Protein AF-A0A948SSG7-F1 (afdb_monomer)

Sequence (176 aa):
MTPVEVDKTVLVSGTGSVCLPAGPFLVFIRPGTCKAYVVSRQTKGNLRALTTRVLKSTANRGETGLPIEILDPLYFEGGTAKLKTASEKLLAEHAKAAKTARAVVIVGYTGNLTFNKEAQTELARRRAAVTMVELQAAGVKGPFSLHMGGADNAVSDGTSVAEQDKNRRTIIILVP

Mean predicted aligned error: 6.83 Å

Radius of gyration: 17.11 Å; Cα contacts (8 Å, |Δi|>4): 356; chains: 1; bounding box: 54×40×42 Å

pLDDT: mean 86.43, std 13.04, range [31.78, 97.19]

Nearest PDB structures (foldseek):
  6jfw-assembly2_B  TM=8.168E-01  e=1.850E-08  Pseudomonas aeruginosa PAO1
  2w8b-assembly4_C  TM=8.791E-01  e=2.202E-06  Escherichia coli
  5n2c-assembly1_C  TM=8.383E-01  e=1.102E-06  Burkholderia cenocepacia J2315
  5jir-assembly3_B  TM=7.103E-01  e=7.745E-06  Treponema pallidum subsp. pallidum str. Nichols
  5jir-assembly3_A  TM=7.111E-01  e=1.453E-05  Treponema pallidum subsp. pallidum str. Nichols

Structure (mmCIF, N/CA/C/O backbone):
data_AF-A0A948SSG7-F1
#
_entry.id   AF-A0A948SSG7-F1
#
loop_
_atom_site.group_PDB
_atom_site.id
_atom_site.type_symbol
_atom_site.label_atom_id
_atom_site.label_alt_id
_atom_site.label_comp_id
_atom_site.label_asym_id
_atom_site.label_entity_id
_atom_site.label_seq_id
_atom_site.pdbx_PDB_ins_code
_atom_site.Cartn_x
_atom_site.Cartn_y
_atom_site.Cartn_z
_atom_site.occupancy
_atom_site.B_iso_or_equiv
_atom_site.auth_seq_id
_atom_site.auth_comp_id
_atom_site.auth_asym_id
_atom_site.auth_atom_id
_atom_site.pdbx_PDB_model_num
ATOM 1 N N . MET A 1 1 ? -33.734 4.791 21.616 1.00 38.78 1 MET A N 1
ATOM 2 C CA . MET A 1 1 ? -32.485 4.486 20.887 1.00 38.78 1 MET A CA 1
ATOM 3 C C . MET A 1 1 ? -32.312 5.544 19.814 1.00 38.78 1 MET A C 1
ATOM 5 O O . MET A 1 1 ? -33.066 5.542 18.852 1.00 38.78 1 MET A O 1
ATOM 9 N N . THR A 1 2 ? -31.429 6.514 20.037 1.00 31.78 2 THR A N 1
ATOM 10 C CA . THR A 1 2 ? -31.121 7.563 19.057 1.00 31.78 2 THR A CA 1
ATOM 11 C C . THR A 1 2 ? -30.122 7.042 18.021 1.00 31.78 2 THR A C 1
ATOM 13 O O . THR A 1 2 ? -29.235 6.263 18.373 1.00 31.78 2 THR A O 1
ATOM 16 N N . PRO A 1 3 ? -30.268 7.426 16.746 1.00 42.97 3 PRO A N 1
ATOM 17 C CA . PRO A 1 3 ? -29.451 6.906 15.665 1.00 42.97 3 PRO A CA 1
ATOM 18 C C . PRO A 1 3 ? -28.150 7.717 15.516 1.00 42.97 3 PRO A C 1
ATOM 20 O O . PRO A 1 3 ? -28.120 8.913 15.796 1.00 42.97 3 PRO A O 1
ATOM 23 N N . VAL A 1 4 ? -27.109 7.062 14.985 1.00 40.62 4 VAL A N 1
ATOM 24 C CA . VAL A 1 4 ? -25.873 7.660 14.431 1.00 40.62 4 VAL A CA 1
ATOM 25 C C . VAL A 1 4 ? -24.800 8.082 15.454 1.00 40.62 4 VAL A C 1
ATOM 27 O O . VAL A 1 4 ? -24.441 9.250 15.573 1.00 40.62 4 VAL A O 1
ATOM 30 N N . GLU A 1 5 ? -24.163 7.113 16.116 1.00 41.38 5 GLU A N 1
ATOM 31 C CA . GLU A 1 5 ? -22.806 7.310 16.649 1.00 41.38 5 GLU A CA 1
ATOM 32 C C . GLU A 1 5 ? -21.783 6.991 15.544 1.00 41.38 5 GLU A C 1
ATOM 34 O O . GLU A 1 5 ? -21.139 5.947 15.520 1.00 41.38 5 GLU A O 1
ATOM 39 N N . VAL A 1 6 ? -21.695 7.871 14.542 1.00 47.12 6 VAL A N 1
ATOM 40 C CA . VAL A 1 6 ? -20.697 7.749 13.469 1.00 47.12 6 VAL A CA 1
ATOM 41 C C . VAL A 1 6 ? -19.322 8.125 14.021 1.00 47.12 6 VAL A C 1
ATOM 43 O O . VAL A 1 6 ? -19.026 9.291 14.271 1.00 47.12 6 VAL A O 1
ATOM 46 N N . ASP A 1 7 ? -18.521 7.087 14.256 1.00 62.78 7 ASP A N 1
ATOM 47 C CA . ASP A 1 7 ? -17.054 7.004 14.230 1.00 62.78 7 ASP A CA 1
ATOM 48 C C . ASP A 1 7 ? -16.279 8.317 14.497 1.00 62.78 7 ASP A C 1
ATOM 50 O O . ASP A 1 7 ? -15.618 8.889 13.626 1.00 62.78 7 ASP A O 1
ATOM 54 N N . LYS A 1 8 ? -16.339 8.816 15.740 1.00 76.50 8 LYS A N 1
ATOM 55 C CA . LYS A 1 8 ? -15.654 10.053 16.181 1.00 76.50 8 LYS A CA 1
ATOM 56 C C . LYS A 1 8 ? -14.135 9.903 16.317 1.00 76.50 8 LYS A C 1
ATOM 58 O O . LYS A 1 8 ? -13.448 10.879 16.633 1.00 76.50 8 LYS A O 1
ATOM 63 N N . THR A 1 9 ? -13.598 8.708 16.091 1.00 82.94 9 THR A N 1
ATOM 64 C CA . THR A 1 9 ? -12.188 8.379 16.319 1.00 82.94 9 THR A CA 1
ATOM 65 C C . THR A 1 9 ? -11.512 7.812 15.076 1.00 82.94 9 THR A C 1
ATOM 67 O O . THR A 1 9 ? -12.163 7.400 14.122 1.00 82.94 9 THR A O 1
ATOM 70 N N . VAL A 1 10 ? -10.182 7.844 15.053 1.00 88.88 10 VAL A N 1
ATOM 71 C CA . VAL A 1 10 ? -9.362 7.234 14.002 1.00 88.88 10 VAL A CA 1
ATOM 72 C C . VAL A 1 10 ? -8.100 6.639 14.614 1.00 88.88 10 VAL A C 1
ATOM 74 O O . VAL A 1 10 ? -7.558 7.183 15.578 1.00 88.88 10 VAL A O 1
ATOM 77 N N . LEU A 1 11 ? -7.633 5.525 14.054 1.00 90.25 11 LEU A N 1
ATOM 78 C CA . LEU A 1 11 ? -6.329 4.967 14.384 1.00 90.25 11 LEU A CA 1
ATOM 79 C C . LEU A 1 11 ? -5.238 5.645 13.558 1.00 90.25 11 LEU A C 1
ATOM 81 O O . LEU A 1 11 ? -5.323 5.725 12.334 1.00 90.25 11 LEU A O 1
ATOM 85 N N . VAL A 1 12 ? -4.184 6.087 14.233 1.00 90.56 12 VAL A N 1
ATOM 86 C CA . VAL A 1 12 ? -2.970 6.623 13.610 1.00 90.56 12 VAL A CA 1
ATOM 87 C C . VAL A 1 12 ? -1.788 5.782 14.068 1.00 90.56 12 VAL A C 1
ATOM 89 O O . VAL A 1 12 ? -1.616 5.565 15.264 1.00 90.56 12 VAL A O 1
ATOM 92 N N . SER A 1 13 ? -0.962 5.299 13.140 1.00 91.06 13 SER A N 1
ATOM 93 C CA . SER A 1 13 ? 0.270 4.594 13.511 1.00 91.06 13 SER A CA 1
ATOM 94 C C . SER A 1 13 ? 1.367 5.589 13.879 1.00 91.06 13 SER A C 1
ATOM 96 O O . SER A 1 13 ? 1.642 6.524 13.132 1.00 91.06 13 SER A O 1
ATOM 98 N N . GLY A 1 14 ? 2.018 5.359 15.017 1.00 90.19 14 GLY A N 1
ATOM 99 C CA . GLY A 1 14 ? 3.284 5.992 15.388 1.00 90.19 14 GLY A CA 1
ATOM 100 C C . GLY A 1 14 ? 4.509 5.236 14.866 1.00 90.19 14 GLY A C 1
ATOM 101 O O . GLY A 1 14 ? 5.628 5.725 14.983 1.00 90.19 14 GLY A O 1
ATOM 102 N N . THR A 1 15 ? 4.319 4.041 14.303 1.00 89.31 15 THR A N 1
ATOM 103 C CA . THR A 1 15 ? 5.382 3.166 13.787 1.00 89.31 15 THR A CA 1
ATOM 104 C C . THR A 1 15 ? 4.937 2.529 12.471 1.00 89.31 15 THR A C 1
ATOM 106 O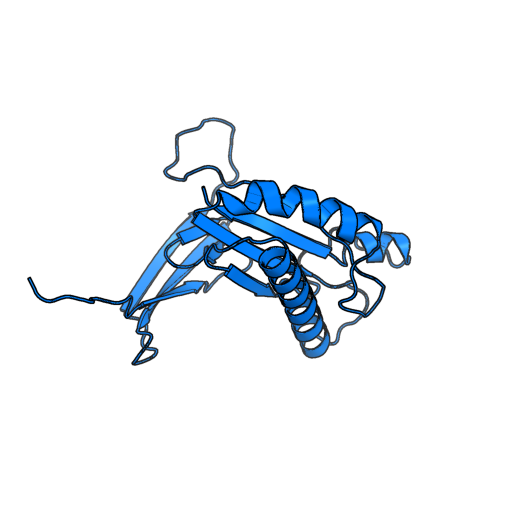 O . THR A 1 15 ? 4.696 1.322 12.401 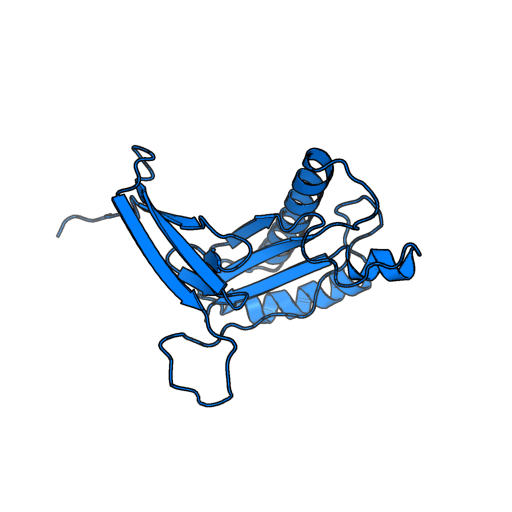1.00 89.31 15 THR A O 1
ATOM 109 N N . GLY A 1 16 ? 4.810 3.345 11.418 1.00 85.25 16 GLY A N 1
ATOM 110 C CA . GLY A 1 16 ? 4.313 2.921 10.098 1.00 85.25 16 GLY A CA 1
ATOM 111 C C . GLY A 1 16 ? 5.153 1.836 9.412 1.00 85.25 16 GLY A C 1
ATOM 112 O O . GLY A 1 16 ? 4.670 1.133 8.535 1.00 85.25 16 GLY A O 1
ATOM 113 N N . SER A 1 17 ? 6.399 1.638 9.844 1.00 84.06 17 SER A N 1
ATOM 114 C CA . SER A 1 17 ? 7.235 0.522 9.394 1.00 84.06 17 SER A CA 1
ATOM 115 C C . SER A 1 17 ? 6.835 -0.827 10.007 1.00 84.06 17 SER A C 1
ATOM 117 O O . SER A 1 17 ? 7.149 -1.862 9.431 1.00 84.06 17 SER A O 1
ATOM 119 N N . VAL A 1 18 ? 6.142 -0.843 11.149 1.00 87.81 18 VAL A N 1
ATOM 120 C CA . VAL A 1 18 ? 5.758 -2.064 11.883 1.00 87.81 18 VAL A CA 1
ATOM 121 C C . VAL A 1 18 ? 4.270 -2.357 11.718 1.00 87.81 18 VAL A C 1
ATOM 123 O O . VAL A 1 18 ? 3.881 -3.511 11.532 1.00 87.81 18 VAL A O 1
ATOM 126 N N . CYS A 1 19 ? 3.430 -1.322 11.779 1.00 91.06 19 CYS A N 1
ATOM 127 C CA . CYS A 1 19 ? 1.985 -1.476 11.731 1.00 91.06 19 CYS A CA 1
ATOM 128 C C . CYS A 1 19 ? 1.274 -0.297 11.071 1.00 91.06 19 CYS A C 1
ATOM 130 O O . CYS A 1 19 ? 1.703 0.851 11.198 1.00 91.06 19 CYS A O 1
ATOM 132 N N . LEU A 1 20 ? 0.168 -0.587 10.389 1.00 91.69 20 LEU A N 1
ATOM 133 C CA . LEU A 1 20 ? -0.594 0.359 9.580 1.00 91.69 20 LEU A CA 1
ATOM 134 C C . LEU A 1 20 ? -2.073 0.353 9.995 1.00 91.69 20 LEU A C 1
ATOM 136 O O . LEU A 1 20 ? -2.645 -0.727 10.141 1.00 91.69 20 LEU A O 1
ATOM 140 N N . PRO A 1 21 ? -2.725 1.513 10.183 1.00 91.75 21 PRO A N 1
ATOM 141 C CA . PRO A 1 21 ? -4.166 1.559 10.386 1.00 91.75 21 PRO A CA 1
ATOM 142 C C . PRO A 1 21 ? -4.919 1.236 9.088 1.00 91.75 21 PRO A C 1
ATOM 144 O O . PRO A 1 21 ? -4.498 1.622 7.992 1.00 91.75 21 PRO A O 1
ATOM 147 N N . ALA A 1 22 ? -6.055 0.562 9.244 1.00 89.94 22 ALA A N 1
ATOM 148 C CA . ALA A 1 22 ? -7.002 0.225 8.191 1.00 89.94 22 ALA A CA 1
ATOM 149 C C . ALA A 1 22 ? -8.429 0.430 8.718 1.00 89.94 22 ALA A C 1
ATOM 151 O O . ALA A 1 22 ? -9.058 -0.497 9.221 1.00 89.94 22 ALA A O 1
ATOM 152 N N . GLY A 1 23 ? -8.922 1.671 8.702 1.00 85.50 23 GLY A N 1
ATOM 153 C CA . GLY A 1 23 ? -10.166 2.018 9.401 1.00 85.50 23 GLY A CA 1
ATOM 154 C C . GLY A 1 23 ? -10.079 1.685 10.905 1.00 85.50 23 GLY A C 1
ATOM 155 O O . GLY A 1 23 ? -9.209 2.242 11.578 1.00 85.50 23 GLY A O 1
ATOM 156 N N . PRO A 1 24 ? -10.934 0.789 11.443 1.00 85.25 24 PRO A N 1
ATOM 157 C CA . PRO A 1 24 ? -10.870 0.361 12.843 1.00 85.25 24 PRO A CA 1
ATOM 158 C C . PRO A 1 24 ? -9.808 -0.722 13.114 1.00 85.25 24 PRO A C 1
ATOM 160 O O . PRO A 1 24 ? -9.607 -1.096 14.268 1.00 85.25 24 PRO A O 1
ATOM 163 N N . PHE A 1 25 ? -9.141 -1.251 12.082 1.00 88.69 25 PHE A N 1
ATOM 164 C CA . PHE A 1 25 ? -8.151 -2.320 12.222 1.00 88.69 25 PHE A CA 1
ATOM 165 C C . PHE A 1 25 ? -6.726 -1.773 12.306 1.00 88.69 25 PHE A C 1
ATOM 167 O O . PHE A 1 25 ? -6.401 -0.724 11.746 1.00 88.69 25 PHE A O 1
ATOM 174 N N . LEU A 1 26 ? -5.853 -2.533 12.966 1.00 90.06 26 LEU A N 1
ATOM 175 C CA . LEU A 1 26 ? -4.414 -2.306 12.980 1.00 90.06 26 LEU A CA 1
ATOM 176 C C . LEU A 1 26 ? -3.730 -3.513 12.340 1.00 90.06 26 LEU A C 1
ATOM 178 O O . LEU A 1 26 ? -3.828 -4.629 12.840 1.00 90.06 26 LEU A O 1
ATOM 182 N N . VAL A 1 27 ? -3.067 -3.281 11.214 1.00 90.56 27 VAL A N 1
ATOM 183 C CA . VAL A 1 27 ? -2.422 -4.310 10.400 1.00 90.56 27 VAL A CA 1
ATOM 184 C C . VAL A 1 27 ? -0.951 -4.384 10.774 1.00 90.56 27 VAL A C 1
ATOM 186 O O . VAL A 1 27 ? -0.228 -3.398 10.639 1.00 90.56 27 VAL A O 1
ATOM 189 N N . PHE A 1 28 ? -0.494 -5.544 11.239 1.00 89.81 28 PHE A N 1
ATOM 190 C CA . PHE A 1 28 ? 0.909 -5.780 11.577 1.00 89.81 28 PHE A CA 1
ATOM 191 C C . PHE A 1 28 ? 1.658 -6.295 10.349 1.00 89.81 28 PHE A C 1
ATOM 193 O O . PHE A 1 28 ? 1.373 -7.382 9.857 1.00 89.81 28 PHE A O 1
ATOM 200 N N . ILE A 1 29 ? 2.608 -5.506 9.846 1.00 85.44 29 ILE A N 1
ATOM 201 C CA . ILE A 1 29 ? 3.305 -5.798 8.585 1.00 85.44 29 ILE A CA 1
ATOM 202 C C . ILE A 1 29 ? 4.734 -6.297 8.790 1.00 85.44 29 ILE A C 1
ATOM 204 O O . ILE A 1 29 ? 5.292 -6.921 7.892 1.00 85.44 29 ILE A O 1
ATOM 208 N N . ARG A 1 30 ? 5.341 -6.028 9.953 1.00 84.50 30 ARG A N 1
ATOM 209 C CA . ARG A 1 30 ? 6.711 -6.441 10.283 1.00 84.50 30 ARG A CA 1
ATOM 210 C C . ARG A 1 30 ? 6.892 -6.683 11.782 1.00 84.50 30 ARG A C 1
ATOM 212 O O . ARG A 1 30 ? 6.207 -6.040 12.575 1.00 84.50 30 ARG A O 1
ATOM 219 N N . PRO A 1 31 ? 7.847 -7.541 12.186 1.00 88.25 31 PRO A N 1
ATOM 220 C CA . PRO A 1 31 ? 8.252 -7.656 13.581 1.00 88.25 31 PRO A CA 1
ATOM 221 C C . PRO A 1 31 ? 8.812 -6.335 14.116 1.00 88.25 31 PRO A C 1
ATOM 223 O O . PRO A 1 31 ? 9.481 -5.593 13.396 1.00 88.25 31 PRO A O 1
ATOM 226 N N . GLY A 1 32 ? 8.575 -6.050 15.392 1.00 90.81 32 GLY A N 1
ATOM 227 C CA . GLY A 1 32 ? 9.005 -4.811 16.031 1.00 90.81 32 GLY A CA 1
ATOM 228 C C . GLY A 1 32 ? 8.033 -4.350 17.105 1.00 90.81 32 GLY A C 1
ATOM 229 O O . GLY A 1 32 ? 7.162 -5.092 17.545 1.00 90.81 32 GLY A O 1
ATOM 230 N N . THR A 1 33 ? 8.182 -3.111 17.557 1.00 94.00 33 THR A N 1
ATOM 231 C CA . THR A 1 33 ? 7.215 -2.503 18.477 1.00 94.00 33 THR A CA 1
ATOM 232 C C . THR A 1 33 ? 6.227 -1.687 17.664 1.00 94.00 33 THR A C 1
ATOM 234 O O . THR A 1 33 ? 6.617 -0.707 17.035 1.00 94.00 33 THR A O 1
ATOM 237 N N . CYS A 1 34 ? 4.961 -2.093 17.676 1.00 93.00 34 CYS A N 1
ATOM 238 C CA . CYS A 1 34 ? 3.881 -1.321 17.091 1.00 93.00 34 CYS A CA 1
ATOM 239 C C . CYS A 1 34 ? 3.363 -0.321 18.126 1.00 93.00 34 CYS A C 1
ATOM 241 O O . CYS A 1 34 ? 2.950 -0.716 19.217 1.00 93.00 34 CYS A O 1
ATOM 243 N N . LYS A 1 35 ? 3.368 0.964 17.774 1.00 94.69 35 LYS A N 1
ATOM 244 C CA . LYS A 1 35 ? 2.696 2.033 18.513 1.00 94.69 35 LYS A CA 1
ATOM 245 C C . LYS A 1 35 ? 1.617 2.630 17.624 1.00 94.69 35 LYS A C 1
ATOM 247 O O . LYS A 1 35 ? 1.894 3.007 16.488 1.00 94.69 35 LYS A O 1
ATOM 252 N N . ALA A 1 36 ? 0.406 2.748 18.146 1.00 93.62 36 ALA A N 1
ATOM 253 C CA . ALA A 1 36 ? -0.707 3.406 17.480 1.00 93.62 36 ALA A CA 1
ATOM 254 C C . ALA A 1 36 ? -1.480 4.276 18.472 1.00 93.62 36 ALA A C 1
ATOM 256 O O . ALA A 1 36 ? -1.413 4.074 19.682 1.00 93.62 36 ALA A O 1
ATOM 257 N N . TYR A 1 37 ? -2.220 5.244 17.958 1.00 92.81 37 TYR A N 1
ATOM 258 C CA . TYR A 1 37 ? -2.982 6.196 18.747 1.00 92.81 37 TYR A CA 1
ATOM 259 C C . TYR A 1 37 ? -4.430 6.182 18.285 1.00 92.81 37 TYR A C 1
ATOM 261 O O . TYR A 1 37 ? -4.705 6.264 17.089 1.00 92.81 37 TYR A O 1
ATOM 269 N N . VAL A 1 38 ? -5.349 6.093 19.242 1.00 91.25 38 VAL A N 1
ATOM 270 C CA . VAL A 1 38 ? -6.759 6.410 19.023 1.00 91.25 38 VAL A CA 1
ATOM 271 C C . VAL A 1 38 ? -6.880 7.920 19.155 1.00 91.25 38 VAL A C 1
ATOM 273 O O . VAL A 1 38 ? -6.638 8.475 20.229 1.00 91.25 38 VAL A O 1
ATOM 276 N N . VAL A 1 39 ? -7.219 8.584 18.058 1.00 90.69 39 VAL A N 1
ATOM 277 C CA . VAL A 1 39 ? -7.266 10.044 17.960 1.00 90.69 39 VAL A CA 1
ATOM 278 C C . VAL A 1 39 ? -8.701 10.490 17.730 1.00 90.69 39 VAL A C 1
ATOM 280 O O . VAL A 1 39 ? -9.415 9.898 16.921 1.00 90.69 39 VAL A O 1
ATOM 283 N N . SER A 1 40 ? -9.128 11.554 18.412 1.00 86.12 40 SER A N 1
ATOM 284 C CA . SER A 1 40 ? -10.402 12.211 18.110 1.00 86.12 40 SER A CA 1
ATOM 285 C C . SER A 1 40 ? -10.337 12.871 16.737 1.00 86.12 40 SER A C 1
ATOM 287 O O . SER A 1 40 ? -9.468 13.705 16.473 1.00 86.12 40 SER A O 1
ATOM 289 N N . ARG A 1 41 ? -11.289 12.564 15.853 1.00 82.44 41 ARG A N 1
ATOM 290 C CA . ARG A 1 41 ? -11.372 13.228 14.545 1.00 82.44 41 ARG A CA 1
ATOM 291 C C . ARG A 1 41 ? -11.657 14.724 14.679 1.00 82.44 41 ARG A C 1
ATOM 293 O O . ARG A 1 41 ? -11.177 15.480 13.834 1.00 82.44 41 ARG A O 1
ATOM 300 N N . GLN A 1 42 ? -12.390 15.113 15.727 1.00 83.00 42 GLN A N 1
ATOM 301 C CA . GLN A 1 42 ? -12.834 16.483 15.992 1.00 83.00 42 GLN A CA 1
ATOM 302 C C . GLN A 1 42 ? -11.723 17.339 16.602 1.00 83.00 42 GLN A C 1
ATOM 304 O O . GLN A 1 42 ? -11.396 18.392 16.070 1.00 83.00 42 GLN A O 1
ATOM 309 N N . THR A 1 43 ? -11.121 16.878 17.700 1.00 83.25 43 THR A N 1
ATOM 310 C CA . THR A 1 43 ? -10.153 17.685 18.461 1.00 83.25 43 THR A CA 1
ATOM 311 C C . THR A 1 43 ? -8.708 17.420 18.062 1.00 83.25 43 THR A C 1
ATOM 313 O O . THR A 1 43 ? -7.814 18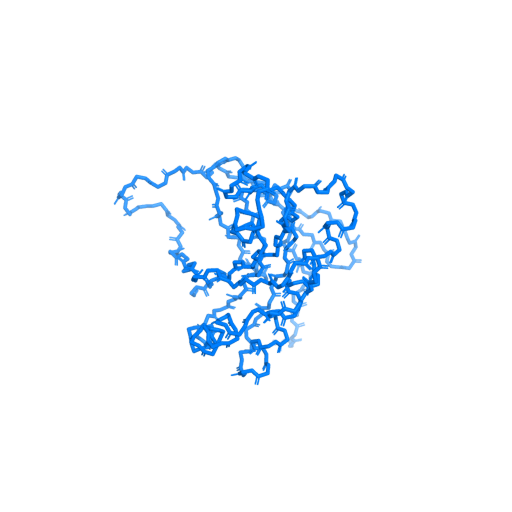.110 18.538 1.00 83.25 43 THR A O 1
ATOM 316 N N . LYS A 1 44 ? -8.455 16.391 17.238 1.00 79.44 44 LYS A N 1
ATOM 317 C CA . LYS A 1 44 ? -7.114 15.868 16.911 1.00 79.44 44 LYS A CA 1
ATOM 318 C C . LYS A 1 44 ? -6.289 15.444 18.132 1.00 79.44 44 LYS A C 1
ATOM 320 O O . LYS A 1 44 ? -5.121 15.099 17.991 1.00 79.44 44 LYS A O 1
ATOM 325 N N . GLY A 1 45 ? -6.898 15.423 19.317 1.00 78.50 45 GLY A N 1
ATOM 326 C CA . GLY A 1 45 ? -6.260 14.987 20.546 1.00 78.50 45 GLY A CA 1
ATOM 327 C C . GLY A 1 45 ? -6.095 13.473 20.574 1.00 78.50 45 GLY A C 1
ATOM 328 O O . GLY A 1 45 ? -7.008 12.727 20.202 1.00 78.50 45 GLY A O 1
ATOM 329 N N . ASN A 1 46 ? -4.935 13.027 21.054 1.00 80.50 46 ASN A N 1
ATOM 330 C CA . ASN A 1 46 ? -4.700 11.627 21.385 1.00 80.50 46 ASN A CA 1
ATOM 331 C C . ASN A 1 46 ? -5.583 11.248 22.577 1.00 80.50 46 ASN A C 1
ATOM 333 O O . ASN A 1 46 ? -5.432 11.802 23.661 1.00 80.50 46 ASN A O 1
ATOM 337 N N . LEU A 1 47 ? -6.489 10.296 22.375 1.00 84.81 47 LEU A N 1
ATOM 338 C CA . LEU A 1 47 ? -7.374 9.791 23.425 1.00 84.81 47 LEU A CA 1
ATOM 339 C C . LEU A 1 47 ? -6.753 8.593 24.141 1.00 84.81 47 LEU A C 1
ATOM 341 O O . LEU A 1 47 ? -6.927 8.418 25.342 1.00 84.81 47 LEU A O 1
ATOM 345 N N . ARG A 1 48 ? -6.030 7.748 23.395 1.00 89.31 48 ARG A N 1
ATOM 346 C CA . ARG A 1 48 ? -5.398 6.539 23.929 1.00 89.31 48 ARG A CA 1
ATOM 347 C C . ARG A 1 48 ? -4.196 6.130 23.090 1.00 89.31 48 ARG A C 1
ATOM 349 O O . ARG A 1 48 ? -4.270 6.139 21.865 1.00 89.31 48 ARG A O 1
ATOM 356 N N . ALA A 1 49 ? -3.123 5.705 23.749 1.00 91.56 49 ALA A N 1
ATOM 357 C CA . ALA A 1 49 ? -2.010 5.021 23.100 1.00 91.56 49 ALA A CA 1
ATOM 358 C C . ALA A 1 49 ? -2.202 3.499 23.181 1.00 91.56 49 ALA A C 1
ATOM 360 O O . ALA A 1 49 ? -2.563 2.955 24.225 1.00 91.56 49 ALA A O 1
ATOM 361 N N . LEU A 1 50 ? -1.947 2.818 22.072 1.00 91.25 50 LEU A N 1
ATOM 362 C CA . LEU A 1 50 ? -1.905 1.369 21.932 1.00 91.25 50 LEU A CA 1
ATOM 363 C C . LEU A 1 50 ? -0.456 0.987 21.641 1.00 91.25 50 LEU A C 1
ATOM 365 O O . LEU A 1 50 ? 0.176 1.563 20.757 1.00 91.25 50 LEU A O 1
ATOM 369 N N . THR A 1 51 ? 0.101 0.047 22.396 1.00 93.12 51 THR A N 1
ATOM 370 C CA . THR A 1 51 ? 1.462 -0.448 22.162 1.00 93.12 51 THR A CA 1
ATOM 371 C C . THR A 1 51 ? 1.469 -1.959 22.261 1.00 93.12 51 THR A C 1
ATOM 373 O O . THR A 1 51 ? 0.931 -2.517 23.212 1.00 93.12 51 THR A O 1
ATOM 376 N N . THR A 1 52 ? 2.073 -2.616 21.277 1.00 91.44 52 THR A N 1
ATOM 377 C CA . THR A 1 52 ? 2.259 -4.067 21.281 1.00 91.44 52 THR A CA 1
ATOM 378 C C . THR A 1 52 ? 3.581 -4.456 20.628 1.00 91.44 52 THR A C 1
ATOM 380 O O . THR A 1 52 ? 4.143 -3.713 19.818 1.00 91.44 52 THR A O 1
ATOM 383 N N . ARG A 1 53 ? 4.094 -5.630 20.991 1.00 90.94 53 ARG A N 1
ATOM 384 C CA . ARG A 1 53 ? 5.272 -6.247 20.384 1.00 90.94 53 ARG A CA 1
ATOM 385 C C . ARG A 1 53 ? 4.793 -7.187 19.279 1.00 90.94 53 ARG A C 1
ATOM 387 O O . ARG A 1 53 ? 4.166 -8.197 19.561 1.00 90.94 53 ARG A O 1
ATOM 394 N N . VAL A 1 54 ? 5.108 -6.863 18.031 1.00 87.19 54 VAL A N 1
ATOM 395 C CA . VAL A 1 54 ? 4.887 -7.752 16.890 1.00 87.19 54 VAL A CA 1
ATOM 396 C C . VAL A 1 54 ? 6.072 -8.701 16.803 1.00 87.19 54 VAL A C 1
ATOM 398 O O . VAL A 1 54 ? 7.217 -8.274 16.623 1.00 87.19 54 VAL A O 1
ATOM 401 N N . LEU A 1 55 ? 5.801 -9.989 16.954 1.00 84.50 55 LEU A N 1
ATOM 402 C CA . LEU A 1 55 ? 6.803 -11.035 16.825 1.00 84.50 55 LEU A CA 1
ATOM 403 C C . LEU A 1 55 ? 6.840 -11.549 15.386 1.00 84.50 55 LEU A C 1
ATOM 405 O O . LEU A 1 55 ? 5.877 -11.430 14.627 1.00 84.50 55 LEU A O 1
ATOM 409 N N . LYS A 1 56 ? 7.983 -12.113 14.988 1.00 79.19 56 LYS A N 1
ATOM 410 C CA . LYS A 1 56 ? 8.045 -12.889 13.750 1.00 79.19 56 LYS A CA 1
ATOM 411 C C . LYS A 1 56 ? 7.216 -14.144 13.981 1.00 79.19 56 LYS A C 1
ATOM 413 O O . LYS A 1 56 ? 7.489 -14.865 14.935 1.00 79.19 56 LYS A O 1
ATOM 418 N N . SER A 1 57 ? 6.229 -14.391 13.124 1.00 69.19 57 SER A N 1
ATOM 419 C CA . SER A 1 57 ? 5.426 -15.607 13.219 1.00 69.19 57 SER A CA 1
ATOM 420 C C . SER A 1 57 ? 6.346 -16.826 13.136 1.00 69.19 57 SER A C 1
ATOM 422 O O . SER A 1 57 ? 7.021 -17.053 12.130 1.00 69.19 57 SER A O 1
ATOM 424 N N . THR A 1 58 ? 6.408 -17.581 14.226 1.00 56.50 58 THR A N 1
ATOM 425 C CA . THR A 1 58 ? 6.770 -18.995 14.208 1.00 56.50 58 THR A CA 1
ATOM 426 C C . THR A 1 58 ? 5.451 -19.743 14.020 1.00 56.50 58 THR A C 1
ATOM 428 O O . THR A 1 58 ? 4.418 -19.291 14.504 1.00 56.50 58 THR A O 1
ATOM 431 N N . ALA A 1 59 ? 5.431 -20.824 13.244 1.00 49.66 59 ALA A N 1
ATOM 432 C CA . ALA A 1 59 ? 4.221 -21.434 12.672 1.00 49.66 59 ALA A CA 1
ATOM 433 C C . ALA A 1 59 ? 3.156 -21.972 13.670 1.00 49.66 59 ALA A C 1
ATOM 435 O O . ALA A 1 59 ? 2.206 -22.635 13.258 1.00 49.66 59 ALA A O 1
ATOM 436 N N . ASN A 1 60 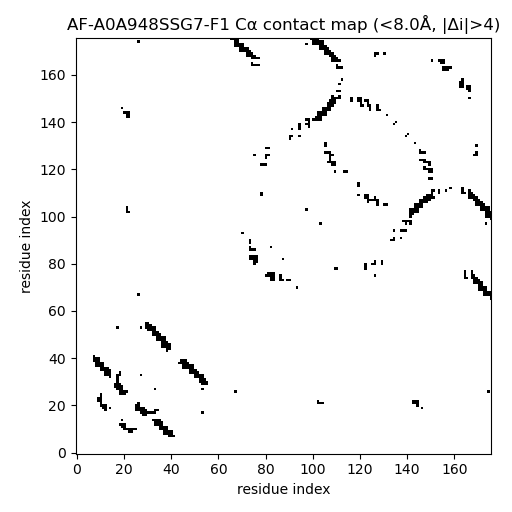? 3.254 -21.659 14.961 1.00 44.38 60 ASN A N 1
ATOM 437 C CA . ASN A 1 60 ? 2.254 -21.980 15.967 1.00 44.38 60 ASN A CA 1
ATOM 438 C C . ASN A 1 60 ? 1.176 -20.888 15.984 1.00 44.38 60 ASN A C 1
ATOM 440 O O . ASN A 1 60 ? 1.276 -19.880 16.682 1.00 44.38 60 ASN A O 1
ATOM 444 N N . ARG A 1 61 ? 0.137 -21.099 15.166 1.00 49.09 61 ARG A N 1
ATOM 445 C CA . ARG A 1 61 ? -1.124 -20.342 15.178 1.00 49.09 61 ARG A CA 1
ATOM 446 C C . ARG A 1 61 ? -1.726 -20.351 16.588 1.00 49.09 61 ARG A C 1
ATOM 448 O O . ARG A 1 61 ? -2.422 -21.289 16.958 1.00 49.09 61 ARG A O 1
ATOM 455 N N . GLY A 1 62 ? -1.460 -19.298 17.353 1.00 48.12 62 GLY A N 1
ATOM 456 C CA . GLY A 1 62 ? -2.051 -19.091 18.677 1.00 48.12 62 GLY A CA 1
ATOM 457 C C . GLY A 1 62 ? -2.127 -17.634 19.137 1.00 48.12 62 GLY A C 1
ATOM 458 O O . GLY A 1 62 ? -2.681 -17.369 20.197 1.00 48.12 62 GLY A O 1
ATOM 459 N N . GLU A 1 63 ? -1.628 -16.664 18.369 1.00 54.12 63 GLU A N 1
ATOM 460 C CA . GLU A 1 63 ? -1.497 -15.282 18.846 1.00 54.12 63 GLU A CA 1
ATOM 461 C C . GLU A 1 63 ? -2.482 -14.338 18.138 1.00 54.12 63 GLU A C 1
ATOM 463 O O . GLU A 1 63 ? -2.183 -13.787 17.086 1.00 54.12 63 GLU A O 1
ATOM 468 N N . THR A 1 64 ? -3.685 -14.233 18.724 1.00 58.12 64 THR A N 1
ATOM 469 C CA . THR A 1 64 ? -4.655 -13.102 18.781 1.00 58.12 64 THR A CA 1
ATOM 470 C C . THR A 1 64 ? -5.015 -12.259 17.539 1.00 58.12 64 THR A C 1
ATOM 472 O O . THR A 1 64 ? -5.882 -11.391 17.650 1.00 58.12 64 THR A O 1
ATOM 475 N N . GLY A 1 65 ? -4.447 -12.500 16.358 1.00 63.53 65 GLY A N 1
ATOM 476 C CA . GLY A 1 65 ? -4.738 -11.776 15.117 1.00 63.53 65 GLY A CA 1
ATOM 477 C C . GLY A 1 65 ? -5.375 -12.654 14.039 1.00 63.53 65 GLY A C 1
ATOM 478 O O . GLY A 1 65 ? -5.074 -13.842 13.929 1.00 63.53 65 GLY A O 1
ATOM 479 N N . LEU A 1 66 ? -6.240 -12.060 13.211 1.00 74.38 66 LEU A N 1
ATOM 480 C CA . LEU A 1 66 ? -6.703 -12.699 11.977 1.00 74.38 66 LEU A CA 1
ATOM 481 C C . LEU A 1 66 ? -5.577 -12.657 10.930 1.00 74.38 66 LEU A C 1
ATOM 483 O O . LEU A 1 66 ? -4.920 -11.618 10.804 1.00 74.38 66 LEU A O 1
ATOM 487 N N . PRO A 1 67 ? -5.334 -13.749 10.181 1.00 78.88 67 PRO A N 1
ATOM 488 C CA . PRO A 1 67 ? -4.347 -13.733 9.112 1.00 78.88 67 PRO A CA 1
ATOM 489 C C . PRO A 1 67 ? -4.769 -12.724 8.042 1.00 78.88 67 PRO A C 1
ATOM 491 O O . PRO A 1 67 ? -5.899 -12.753 7.562 1.00 78.88 67 PRO A O 1
ATOM 494 N N . ILE A 1 68 ? -3.852 -11.832 7.684 1.00 86.00 68 ILE A N 1
ATOM 495 C CA . ILE A 1 68 ? -4.019 -10.916 6.556 1.00 86.00 68 ILE A CA 1
ATOM 496 C C . ILE A 1 68 ? -3.603 -11.606 5.262 1.00 86.00 68 ILE A C 1
ATOM 498 O O . ILE A 1 68 ? -2.739 -12.485 5.267 1.00 86.00 68 ILE A O 1
ATOM 502 N N . GLU A 1 69 ? -4.169 -11.157 4.151 1.00 89.88 69 GLU A N 1
ATOM 503 C CA . GLU A 1 69 ? -3.734 -11.567 2.821 1.00 89.88 69 GLU A CA 1
ATOM 504 C C . GLU A 1 69 ? -2.919 -10.435 2.194 1.00 89.88 69 GLU A C 1
ATOM 506 O O . GLU A 1 69 ? -3.358 -9.286 2.164 1.00 89.88 69 GLU A O 1
ATOM 511 N N . ILE A 1 70 ? -1.713 -10.744 1.721 1.00 90.75 70 ILE A N 1
ATOM 512 C CA . ILE A 1 70 ? -0.867 -9.804 0.982 1.00 90.75 70 ILE A CA 1
ATOM 513 C C . ILE A 1 70 ? -0.865 -10.260 -0.469 1.00 90.75 70 ILE A C 1
ATOM 515 O O . ILE A 1 70 ? -0.418 -11.367 -0.760 1.00 90.75 70 ILE A O 1
ATOM 519 N N . LEU A 1 71 ? -1.366 -9.411 -1.360 1.00 93.75 71 LEU A N 1
ATOM 520 C CA . LEU A 1 71 ? -1.442 -9.714 -2.784 1.00 93.75 71 LEU A CA 1
ATOM 521 C C . LEU A 1 71 ? -0.105 -9.456 -3.482 1.00 93.75 71 LEU A C 1
ATOM 523 O O . LEU A 1 71 ? 0.720 -8.662 -3.012 1.00 93.75 71 LEU A O 1
ATOM 527 N N . ASP A 1 72 ? 0.073 -10.080 -4.646 1.00 95.25 72 ASP A N 1
ATOM 528 C CA . ASP A 1 72 ? 1.250 -9.862 -5.486 1.00 95.25 72 ASP A CA 1
ATOM 529 C C . ASP A 1 72 ? 1.435 -8.371 -5.831 1.00 95.25 72 ASP A C 1
ATOM 531 O O . ASP A 1 72 ? 0.451 -7.668 -6.101 1.00 95.25 72 ASP A O 1
ATOM 535 N N . PRO A 1 73 ? 2.675 -7.846 -5.855 1.00 95.44 73 PRO A N 1
ATOM 536 C CA . PRO A 1 73 ? 2.891 -6.422 -6.065 1.00 95.44 73 PRO A CA 1
ATOM 537 C C . PRO A 1 73 ? 2.455 -5.939 -7.453 1.00 95.44 73 PRO A C 1
ATOM 539 O O . PRO A 1 73 ? 2.688 -6.587 -8.472 1.00 95.44 73 PRO A O 1
ATOM 542 N N . LEU A 1 74 ? 1.906 -4.726 -7.497 1.00 96.75 74 LEU A N 1
ATOM 543 C CA . LEU A 1 74 ? 1.670 -3.993 -8.740 1.00 96.75 74 LEU A CA 1
ATOM 544 C C . LEU A 1 74 ? 2.855 -3.079 -9.029 1.00 96.75 74 LEU A C 1
ATOM 546 O O . LEU A 1 74 ? 3.315 -2.379 -8.132 1.00 96.75 74 LEU A O 1
ATOM 550 N N . TYR A 1 75 ? 3.330 -3.048 -10.268 1.00 96.56 75 TYR A N 1
ATOM 551 C CA . TYR A 1 75 ? 4.520 -2.316 -10.683 1.00 96.56 75 TYR A CA 1
ATOM 552 C C . TYR A 1 75 ? 4.186 -1.137 -11.589 1.00 96.56 75 TYR A C 1
ATOM 554 O O . TYR A 1 75 ? 3.209 -1.143 -12.340 1.00 96.56 75 TYR A O 1
ATOM 562 N N . PHE A 1 76 ? 5.056 -0.133 -11.539 1.00 95.44 76 PHE A N 1
ATOM 563 C CA . PHE A 1 76 ? 4.867 1.141 -12.222 1.00 95.44 76 PHE A CA 1
ATOM 564 C C . PHE A 1 76 ? 5.990 1.430 -13.209 1.00 95.44 76 PHE A C 1
ATOM 566 O O . PHE A 1 76 ? 7.125 0.973 -13.042 1.00 95.44 76 PHE A O 1
ATOM 573 N N . GLU A 1 77 ? 5.680 2.236 -14.218 1.00 93.06 77 GLU A N 1
ATOM 574 C CA . GLU A 1 77 ? 6.689 2.834 -15.083 1.00 93.06 77 GLU A CA 1
ATOM 575 C C . GLU A 1 77 ? 7.645 3.742 -14.278 1.00 93.06 77 GLU A C 1
ATOM 577 O O . GLU A 1 77 ? 7.336 4.263 -13.194 1.00 93.06 77 GLU A O 1
ATOM 582 N N . GLY A 1 78 ? 8.868 3.892 -14.789 1.00 88.38 78 GLY A N 1
ATOM 583 C CA . GLY A 1 78 ? 9.936 4.604 -14.097 1.00 88.38 78 GLY A CA 1
ATOM 584 C C . GLY A 1 78 ? 9.609 6.075 -13.863 1.00 88.38 78 GLY A C 1
ATOM 585 O O . GLY A 1 78 ? 9.303 6.796 -14.801 1.00 88.38 78 GLY A O 1
ATOM 586 N N . GLY A 1 79 ? 9.688 6.523 -12.606 1.00 84.94 79 GLY A N 1
ATOM 587 C CA . GLY A 1 79 ? 9.435 7.922 -12.238 1.00 84.94 79 GLY A CA 1
ATOM 588 C C . GLY A 1 79 ? 7.969 8.364 -12.311 1.00 84.94 79 GLY A C 1
ATOM 589 O O . GLY A 1 79 ? 7.685 9.527 -12.045 1.00 84.94 79 GLY A O 1
ATOM 590 N N . THR A 1 80 ? 7.029 7.466 -12.622 1.00 91.25 80 THR A N 1
ATOM 591 C CA . THR A 1 80 ? 5.608 7.813 -12.776 1.00 91.25 80 THR A CA 1
ATOM 592 C C . THR A 1 80 ? 4.708 7.014 -11.830 1.00 91.25 80 THR A C 1
ATOM 594 O O . THR A 1 80 ? 5.149 6.093 -11.133 1.00 91.25 80 THR A O 1
ATOM 597 N N . ALA A 1 81 ? 3.427 7.385 -11.793 1.00 93.88 81 ALA A N 1
ATOM 598 C CA . ALA A 1 81 ? 2.361 6.618 -11.149 1.00 93.88 81 ALA A CA 1
ATOM 599 C C . ALA A 1 81 ? 1.542 5.785 -12.154 1.00 93.88 81 ALA A C 1
ATOM 601 O O . ALA A 1 81 ? 0.466 5.308 -11.811 1.00 93.88 81 ALA A O 1
ATOM 602 N N . LYS A 1 82 ? 2.045 5.598 -13.381 1.00 95.62 82 LYS A N 1
ATOM 603 C CA . LYS A 1 82 ? 1.393 4.784 -14.408 1.00 95.62 82 LYS A CA 1
ATOM 604 C C . LYS A 1 82 ? 1.726 3.309 -14.195 1.00 95.62 82 LYS A C 1
ATOM 606 O O . LYS A 1 82 ? 2.901 2.960 -14.060 1.00 95.62 82 LYS A O 1
ATOM 611 N N . LEU A 1 83 ? 0.700 2.462 -14.123 1.00 95.00 83 LEU A N 1
ATOM 612 C CA . LEU A 1 83 ? 0.865 1.016 -13.995 1.00 95.00 83 LEU A CA 1
ATOM 613 C C . LEU A 1 83 ? 1.516 0.440 -15.255 1.00 95.00 83 LEU A C 1
ATOM 615 O O . LEU A 1 83 ? 1.305 0.920 -16.365 1.00 95.00 83 LEU A O 1
ATOM 619 N N . LYS A 1 84 ? 2.311 -0.616 -15.082 1.00 95.50 84 LYS A N 1
ATOM 620 C CA . LYS A 1 84 ? 2.744 -1.441 -16.212 1.00 95.50 84 LYS A CA 1
ATOM 621 C C . LYS A 1 84 ? 1.570 -2.289 -16.697 1.00 95.50 84 LYS A C 1
ATOM 623 O O . LYS A 1 84 ? 0.790 -2.773 -15.882 1.00 95.50 84 LYS A O 1
ATOM 628 N N . THR A 1 85 ? 1.526 -2.604 -17.989 1.00 94.06 85 THR A N 1
ATOM 629 C CA . THR A 1 85 ? 0.457 -3.423 -18.595 1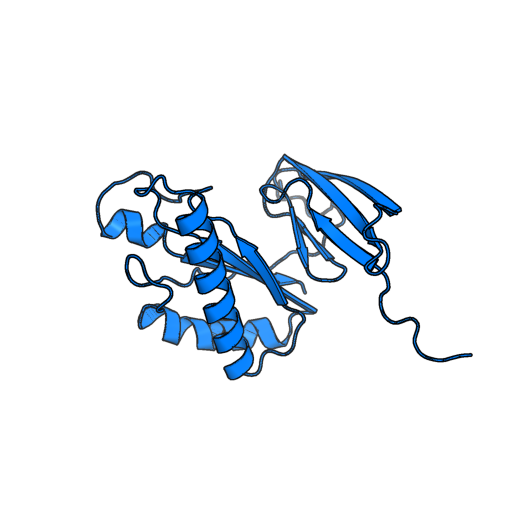.00 94.06 85 THR A CA 1
ATOM 630 C C . THR A 1 85 ? 0.239 -4.772 -17.901 1.00 94.06 85 THR A C 1
ATOM 632 O O . THR A 1 85 ? -0.891 -5.232 -17.755 1.00 94.06 85 THR A O 1
ATOM 635 N N . ALA A 1 86 ? 1.306 -5.424 -17.427 1.00 94.56 86 ALA A N 1
ATOM 636 C CA . ALA A 1 86 ? 1.178 -6.662 -16.655 1.00 94.56 86 ALA A CA 1
ATOM 637 C C . ALA A 1 86 ? 0.457 -6.443 -15.310 1.00 94.56 86 ALA A C 1
ATOM 639 O O . ALA A 1 86 ? -0.323 -7.286 -14.877 1.00 94.56 86 ALA A O 1
ATOM 640 N N . SER A 1 87 ? 0.686 -5.298 -14.669 1.00 96.31 87 SER A N 1
ATOM 641 C CA . SER A 1 87 ? 0.050 -4.927 -13.406 1.00 96.31 87 SER A CA 1
ATOM 642 C C . SER A 1 87 ? -1.389 -4.457 -13.587 1.00 96.31 87 SER A C 1
ATOM 644 O O . SER A 1 87 ? -2.206 -4.730 -12.720 1.00 96.31 87 SER A O 1
ATOM 646 N N . GLU A 1 88 ? -1.736 -3.841 -14.717 1.00 93.88 88 GLU A N 1
ATOM 647 C CA . GLU A 1 88 ? -3.138 -3.561 -15.067 1.00 93.88 88 GLU A CA 1
ATOM 648 C C . GLU A 1 88 ? -3.954 -4.861 -15.153 1.00 93.88 88 GLU A C 1
ATOM 650 O O . GLU A 1 88 ? -5.040 -4.957 -14.585 1.00 93.88 88 GLU A O 1
ATOM 655 N N . LYS A 1 89 ? -3.397 -5.905 -15.785 1.00 93.00 89 LYS A N 1
ATOM 656 C CA . LYS A 1 89 ? -4.031 -7.234 -15.845 1.00 93.00 89 LYS A CA 1
ATOM 657 C C . LYS A 1 89 ? -4.165 -7.872 -14.463 1.00 93.00 89 LYS A C 1
ATOM 659 O O . LYS A 1 89 ? -5.227 -8.381 -14.123 1.00 93.00 89 LYS A O 1
ATOM 664 N N . LEU A 1 90 ? -3.097 -7.828 -13.667 1.00 95.44 90 LEU A N 1
ATOM 665 C CA . LEU A 1 90 ? -3.082 -8.390 -12.317 1.00 95.44 90 LEU A CA 1
ATOM 666 C C . LEU A 1 90 ? -4.067 -7.671 -11.377 1.00 95.44 90 LEU A C 1
ATOM 668 O O . LEU A 1 90 ? -4.707 -8.311 -10.547 1.00 95.44 90 LEU A O 1
ATOM 672 N N . LEU A 1 91 ? -4.252 -6.358 -11.544 1.00 95.38 91 LEU A N 1
ATOM 673 C CA . LEU A 1 91 ? -5.192 -5.570 -10.747 1.00 95.38 91 LEU A CA 1
ATOM 674 C C . LEU A 1 91 ? -6.633 -6.084 -10.863 1.00 95.38 91 LEU A C 1
ATOM 676 O O . LEU A 1 91 ? -7.364 -6.060 -9.874 1.00 95.38 91 LEU A O 1
ATOM 680 N N . ALA A 1 92 ? -7.039 -6.587 -12.031 1.00 90.69 92 ALA A N 1
ATOM 681 C CA . ALA A 1 92 ? -8.370 -7.159 -12.215 1.00 90.69 92 ALA A CA 1
ATOM 682 C C . ALA A 1 92 ? -8.598 -8.414 -11.350 1.00 90.69 92 ALA A C 1
ATOM 684 O O . ALA A 1 92 ? -9.699 -8.606 -10.830 1.00 90.69 92 ALA A O 1
ATOM 685 N N . GLU A 1 93 ? -7.568 -9.243 -11.153 1.00 92.56 93 GLU A N 1
ATOM 686 C CA . GLU A 1 93 ? -7.630 -10.396 -10.246 1.00 92.56 93 GLU A CA 1
ATOM 687 C C . GLU A 1 93 ? -7.635 -9.946 -8.783 1.00 92.56 93 GLU A C 1
ATOM 689 O O . GLU A 1 93 ? -8.492 -10.369 -8.003 1.00 92.56 93 GLU A O 1
ATOM 694 N N . HIS A 1 94 ? -6.778 -8.984 -8.435 1.00 95.44 94 HIS A N 1
ATOM 695 C CA . HIS A 1 94 ? -6.743 -8.390 -7.095 1.00 95.44 94 HIS A CA 1
ATOM 696 C C . HIS A 1 94 ? -8.079 -7.764 -6.699 1.00 95.44 94 HIS A C 1
ATOM 698 O O . HIS A 1 94 ? -8.508 -7.879 -5.552 1.00 95.44 94 HIS A O 1
ATOM 704 N N . ALA A 1 95 ? -8.784 -7.150 -7.651 1.00 95.38 95 ALA A N 1
ATOM 705 C CA . ALA A 1 95 ? -10.104 -6.580 -7.423 1.00 95.38 95 ALA A CA 1
ATOM 706 C C . ALA A 1 95 ? -11.155 -7.635 -7.044 1.00 95.38 95 ALA A C 1
ATOM 708 O O . ALA A 1 95 ? -12.092 -7.313 -6.313 1.00 95.38 95 ALA A O 1
ATOM 709 N N . LYS A 1 96 ? -11.028 -8.890 -7.503 1.00 93.19 96 LYS A N 1
ATOM 710 C CA . LYS A 1 96 ? -11.940 -9.973 -7.099 1.00 93.19 96 LYS A CA 1
ATOM 711 C C . LYS A 1 96 ? -11.740 -10.325 -5.627 1.00 93.19 96 LYS A C 1
ATOM 713 O O . LYS A 1 96 ? -12.723 -10.357 -4.893 1.00 93.19 96 LYS A O 1
ATOM 718 N N . ALA A 1 97 ? -10.492 -10.506 -5.194 1.00 92.00 97 ALA A N 1
ATOM 719 C CA . ALA A 1 97 ? -10.162 -10.787 -3.795 1.00 92.00 97 ALA A CA 1
ATOM 720 C C . ALA A 1 97 ? -10.531 -9.607 -2.875 1.00 92.00 97 ALA A C 1
ATOM 722 O O . ALA A 1 97 ? -11.140 -9.776 -1.821 1.00 92.00 97 ALA A O 1
ATOM 723 N N . ALA A 1 98 ? -10.259 -8.374 -3.309 1.00 94.38 98 ALA A N 1
ATOM 724 C CA . ALA A 1 98 ? -10.518 -7.180 -2.510 1.00 94.38 98 ALA A CA 1
ATOM 725 C C . ALA A 1 98 ? -12.014 -6.887 -2.279 1.00 94.38 98 ALA A C 1
ATOM 727 O O . ALA A 1 98 ? -12.354 -6.176 -1.334 1.00 94.38 98 ALA A O 1
ATOM 728 N N . LYS A 1 99 ? -12.928 -7.431 -3.099 1.00 94.44 99 LYS A N 1
ATOM 729 C CA . LYS A 1 99 ? -14.383 -7.236 -2.933 1.00 94.44 99 LYS A CA 1
ATOM 730 C C . LYS A 1 99 ? -14.936 -7.836 -1.644 1.00 94.44 99 LYS A C 1
ATOM 732 O O . LYS A 1 99 ? -15.936 -7.330 -1.143 1.00 94.44 99 LYS A O 1
ATOM 737 N N . THR A 1 100 ? -14.311 -8.888 -1.123 1.00 90.94 100 THR A N 1
ATOM 738 C CA . THR A 1 100 ? -14.738 -9.555 0.116 1.00 90.94 100 THR A CA 1
ATOM 739 C C . THR A 1 100 ? -14.001 -9.045 1.352 1.00 90.94 100 THR A C 1
ATOM 741 O O . THR A 1 100 ? -14.347 -9.437 2.462 1.00 90.94 100 THR A O 1
ATOM 744 N N . ALA A 1 101 ? -13.000 -8.176 1.185 1.00 92.25 101 ALA A N 1
ATOM 745 C CA . ALA A 1 101 ? -12.213 -7.646 2.290 1.00 92.25 101 ALA A CA 1
ATOM 746 C C . ALA A 1 101 ? -13.008 -6.618 3.113 1.00 92.25 101 ALA A C 1
ATOM 748 O O . ALA A 1 101 ? -13.682 -5.739 2.569 1.00 92.25 101 ALA A O 1
ATOM 749 N N . ARG A 1 102 ? -12.867 -6.667 4.441 1.00 92.00 102 ARG A N 1
ATOM 750 C CA . ARG A 1 102 ? -13.435 -5.669 5.364 1.00 92.00 102 ARG A CA 1
ATOM 751 C C . ARG A 1 102 ? -12.692 -4.340 5.329 1.00 92.00 102 ARG A C 1
ATOM 753 O O . ARG A 1 102 ? -13.281 -3.315 5.664 1.00 92.00 102 ARG A O 1
ATOM 760 N N . ALA A 1 103 ? -11.419 -4.350 4.946 1.00 92.81 103 ALA A N 1
ATOM 761 C CA . ALA A 1 103 ? -10.632 -3.157 4.658 1.00 92.81 103 ALA A CA 1
ATOM 762 C C . ALA A 1 103 ? -9.501 -3.482 3.678 1.00 92.81 103 ALA A C 1
ATOM 764 O O . ALA A 1 103 ? -8.988 -4.602 3.651 1.00 92.81 103 ALA A O 1
ATOM 765 N N . VAL A 1 104 ? -9.093 -2.479 2.902 1.00 95.19 104 VAL A N 1
ATOM 766 C CA . VAL A 1 104 ? -8.007 -2.593 1.925 1.00 95.19 104 VAL A CA 1
ATOM 767 C C . VAL A 1 104 ? -6.912 -1.598 2.286 1.00 95.19 104 VAL A C 1
ATOM 769 O O . VAL A 1 104 ? -7.130 -0.385 2.302 1.00 95.19 104 VAL A O 1
ATOM 772 N N . VAL A 1 105 ? -5.717 -2.103 2.570 1.00 95.44 105 VAL A N 1
ATOM 773 C CA . VAL A 1 105 ? -4.532 -1.276 2.809 1.00 95.44 105 VAL A CA 1
ATOM 774 C C . VAL A 1 105 ? -3.681 -1.270 1.556 1.00 95.44 105 VAL A C 1
ATOM 776 O O . VAL A 1 105 ? -3.364 -2.320 1.007 1.00 95.44 105 VAL A O 1
ATOM 779 N N . ILE A 1 106 ? -3.292 -0.081 1.113 1.00 96.19 106 ILE A N 1
ATOM 780 C CA . ILE A 1 106 ? -2.484 0.110 -0.084 1.00 96.19 106 ILE A CA 1
ATOM 781 C C . ILE A 1 106 ? -1.221 0.858 0.318 1.00 96.19 106 ILE A C 1
ATOM 783 O O . ILE A 1 106 ? -1.290 1.985 0.810 1.00 96.19 106 ILE A O 1
ATOM 787 N N . VAL A 1 107 ? -0.065 0.238 0.100 1.00 94.19 107 VAL A N 1
ATOM 788 C CA . VAL A 1 107 ? 1.238 0.833 0.412 1.00 94.19 107 VAL A CA 1
ATOM 789 C C . VAL A 1 107 ? 1.994 1.094 -0.878 1.00 94.19 107 VAL A C 1
ATOM 791 O O . VAL A 1 107 ? 2.367 0.154 -1.578 1.00 94.19 107 VAL A O 1
ATOM 794 N N . GLY A 1 108 ? 2.223 2.367 -1.193 1.00 94.88 108 GLY A N 1
ATOM 795 C CA . GLY A 1 108 ? 2.987 2.775 -2.370 1.00 94.88 108 GLY A CA 1
ATOM 796 C C . GLY A 1 108 ? 4.481 2.891 -2.073 1.00 94.88 108 GLY A C 1
ATOM 797 O O . GLY A 1 108 ? 4.870 3.458 -1.051 1.00 94.88 108 GLY A O 1
ATOM 798 N N . TYR A 1 109 ? 5.315 2.406 -2.989 1.00 93.38 109 TYR A N 1
ATOM 799 C CA . TYR A 1 109 ? 6.775 2.474 -2.926 1.00 93.38 109 TYR A CA 1
ATOM 800 C C . TYR A 1 109 ? 7.364 3.106 -4.189 1.00 93.38 109 TYR A C 1
ATOM 802 O O . TYR A 1 109 ? 6.754 3.129 -5.267 1.00 93.38 109 TYR A O 1
ATOM 810 N N . THR A 1 110 ? 8.589 3.606 -4.069 1.00 91.31 110 THR A N 1
ATOM 811 C CA . THR A 1 110 ? 9.371 4.199 -5.158 1.00 91.31 110 THR A CA 1
ATOM 812 C C . THR A 1 110 ? 10.611 3.371 -5.486 1.00 91.31 110 THR A C 1
ATOM 814 O O . THR A 1 110 ? 10.898 2.371 -4.837 1.00 91.31 110 THR A O 1
ATOM 817 N N . GLY A 1 111 ? 11.355 3.776 -6.522 1.00 87.50 111 GLY A N 1
ATOM 818 C CA . GLY A 1 111 ? 12.764 3.372 -6.620 1.00 87.50 111 GLY A CA 1
ATOM 819 C C . GLY A 1 111 ? 13.583 4.026 -5.501 1.00 87.50 111 GLY A C 1
ATOM 820 O O . GLY A 1 111 ? 13.093 4.950 -4.850 1.00 87.50 111 GLY A O 1
ATOM 821 N N . ASN A 1 112 ? 14.823 3.589 -5.301 1.00 85.06 112 ASN A N 1
ATOM 822 C CA . ASN A 1 112 ? 15.703 4.042 -4.213 1.00 85.06 112 ASN A CA 1
ATOM 823 C C . ASN A 1 112 ? 16.940 4.829 -4.691 1.00 85.06 112 ASN A C 1
ATOM 825 O O . ASN A 1 112 ? 17.835 5.083 -3.896 1.00 85.06 112 ASN A O 1
ATOM 829 N N . LEU A 1 113 ? 16.989 5.257 -5.961 1.00 81.50 113 LEU A N 1
ATOM 830 C CA . LEU A 1 113 ? 18.119 6.045 -6.494 1.00 81.50 113 LEU A CA 1
ATOM 831 C C . LEU A 1 113 ? 18.002 7.558 -6.294 1.00 81.50 113 LEU A C 1
ATOM 833 O O . LEU A 1 113 ? 18.998 8.266 -6.410 1.00 81.50 113 LEU A O 1
ATOM 837 N N . THR A 1 114 ? 16.804 8.078 -6.033 1.00 71.75 114 THR A N 1
ATOM 838 C CA . THR A 1 114 ? 16.596 9.508 -5.783 1.00 71.75 114 THR A CA 1
ATOM 839 C C . THR A 1 114 ? 16.438 9.771 -4.290 1.00 71.75 114 THR A C 1
ATOM 841 O O . THR A 1 114 ? 15.587 9.180 -3.623 1.00 71.75 114 THR A O 1
ATOM 844 N N . PHE A 1 115 ? 17.243 10.704 -3.776 1.00 67.88 115 PHE A N 1
ATOM 845 C CA . PHE A 1 115 ? 17.314 11.046 -2.349 1.00 67.88 115 PHE A CA 1
ATOM 846 C C . PHE A 1 115 ? 16.350 12.166 -1.927 1.00 67.88 115 PHE A C 1
ATOM 848 O O . PHE A 1 115 ? 16.319 12.550 -0.759 1.00 67.88 115 PHE A O 1
ATOM 855 N N . ASN A 1 116 ? 15.536 12.696 -2.849 1.00 86.25 116 ASN A N 1
ATOM 856 C CA . ASN A 1 116 ? 14.514 13.679 -2.493 1.00 86.25 116 ASN A CA 1
ATOM 857 C C . ASN A 1 116 ? 13.326 12.977 -1.819 1.00 86.25 116 ASN A C 1
ATOM 859 O O . ASN A 1 116 ? 12.421 12.467 -2.480 1.00 86.25 116 ASN A O 1
ATOM 863 N N . LYS A 1 117 ? 13.334 12.970 -0.485 1.00 83.25 117 LYS A N 1
ATOM 864 C CA . LYS A 1 117 ? 12.319 12.310 0.339 1.00 83.25 117 LYS A CA 1
ATOM 865 C C . LYS A 1 117 ? 10.903 12.834 0.095 1.00 83.25 117 LYS A C 1
ATOM 867 O O . LYS A 1 117 ? 9.963 12.041 0.103 1.00 83.25 117 LYS A O 1
ATOM 872 N N . GLU A 1 118 ? 10.736 14.132 -0.134 1.00 86.31 118 GLU A N 1
ATOM 873 C CA . GLU A 1 118 ? 9.423 14.735 -0.377 1.00 86.31 118 GLU A CA 1
ATOM 874 C C . GLU A 1 118 ? 8.841 14.258 -1.711 1.00 86.31 118 GLU A C 1
ATOM 876 O O . GLU A 1 118 ? 7.740 13.709 -1.747 1.00 86.31 118 GLU A O 1
ATOM 881 N N . ALA A 1 119 ? 9.628 14.347 -2.786 1.00 86.56 119 ALA A N 1
ATOM 882 C CA . ALA A 1 119 ? 9.226 13.871 -4.107 1.00 86.56 119 ALA A CA 1
ATOM 883 C C . ALA A 1 119 ? 8.913 12.365 -4.106 1.00 86.56 119 ALA A C 1
ATOM 885 O O . ALA A 1 119 ? 7.946 11.923 -4.726 1.00 86.56 119 ALA A O 1
ATOM 886 N N . GLN A 1 120 ? 9.695 11.573 -3.371 1.00 87.56 120 GLN A N 1
ATOM 887 C CA . GLN A 1 120 ? 9.487 10.129 -3.246 1.00 87.56 120 GLN A CA 1
ATOM 888 C C . GLN A 1 120 ? 8.229 9.797 -2.440 1.00 87.56 120 GLN A C 1
ATOM 890 O O . GLN A 1 120 ? 7.479 8.888 -2.795 1.00 87.56 120 GLN A O 1
ATOM 895 N N . THR A 1 121 ? 7.957 10.559 -1.381 1.00 88.88 121 THR A N 1
ATOM 896 C CA . THR A 1 121 ? 6.733 10.412 -0.584 1.00 88.88 121 THR A CA 1
ATOM 897 C C . THR A 1 121 ? 5.502 10.741 -1.424 1.00 88.88 121 THR A C 1
ATOM 899 O O . THR A 1 121 ? 4.532 9.982 -1.422 1.00 88.88 121 THR A O 1
ATOM 902 N N . GLU A 1 122 ? 5.555 11.825 -2.198 1.00 91.12 122 GLU A N 1
ATOM 903 C CA . GLU A 1 122 ? 4.469 12.218 -3.094 1.00 91.12 122 GLU A CA 1
ATOM 904 C C . GLU A 1 122 ? 4.260 11.198 -4.222 1.00 91.12 122 GLU A C 1
ATOM 906 O O . GLU A 1 122 ? 3.125 10.823 -4.519 1.00 91.12 122 GLU A O 1
ATOM 911 N N . LEU A 1 123 ? 5.334 10.675 -4.820 1.00 92.88 123 LEU A N 1
ATOM 912 C CA . LEU A 1 123 ? 5.231 9.640 -5.848 1.00 92.88 123 LEU A CA 1
ATOM 913 C C . LEU A 1 123 ? 4.645 8.333 -5.288 1.00 92.88 123 LEU A C 1
ATOM 915 O O . LEU A 1 123 ? 3.757 7.745 -5.908 1.00 92.88 123 LEU A O 1
ATOM 919 N N . ALA A 1 124 ? 5.086 7.900 -4.105 1.00 93.56 124 ALA A N 1
ATOM 920 C CA . ALA A 1 124 ? 4.499 6.763 -3.396 1.00 93.56 124 ALA A CA 1
ATOM 921 C C . ALA A 1 124 ? 3.003 6.978 -3.124 1.00 93.56 124 ALA A C 1
ATOM 923 O O . ALA A 1 124 ? 2.192 6.087 -3.392 1.00 93.56 124 ALA A O 1
ATOM 924 N N . ARG A 1 125 ? 2.618 8.175 -2.663 1.00 94.62 125 ARG A N 1
ATOM 925 C CA . ARG A 1 125 ? 1.214 8.545 -2.440 1.00 94.62 125 ARG A CA 1
ATOM 926 C C . ARG A 1 125 ? 0.397 8.444 -3.726 1.00 94.62 125 ARG A C 1
ATOM 928 O O . ARG A 1 125 ? -0.679 7.851 -3.714 1.00 94.62 125 ARG A O 1
ATOM 935 N N . ARG A 1 126 ? 0.909 8.974 -4.843 1.00 95.81 126 ARG A N 1
ATOM 936 C CA . ARG A 1 126 ? 0.240 8.905 -6.154 1.00 95.81 126 ARG A CA 1
ATOM 937 C C . ARG A 1 126 ? 0.038 7.470 -6.622 1.00 95.81 126 ARG A C 1
ATOM 939 O O . ARG A 1 126 ? -1.043 7.144 -7.090 1.00 95.81 126 ARG A O 1
ATOM 946 N N . ARG A 1 127 ? 1.032 6.597 -6.457 1.00 96.69 127 ARG A N 1
ATOM 947 C CA . ARG A 1 127 ? 0.933 5.172 -6.822 1.00 96.69 127 ARG A CA 1
ATOM 948 C C . ARG A 1 127 ? -0.118 4.426 -6.008 1.00 96.69 127 ARG A C 1
ATOM 950 O O . ARG A 1 127 ? -0.901 3.659 -6.570 1.00 96.69 127 ARG A O 1
ATOM 957 N N . ALA A 1 128 ? -0.169 4.685 -4.702 1.00 97.00 128 ALA A N 1
ATOM 958 C CA . ALA A 1 128 ? -1.213 4.141 -3.842 1.00 97.00 128 ALA A CA 1
ATOM 959 C C . ALA A 1 128 ? -2.603 4.662 -4.256 1.00 97.00 128 ALA A C 1
ATOM 961 O O . ALA A 1 128 ? -3.546 3.882 -4.364 1.00 97.00 128 ALA A O 1
ATOM 962 N N . ALA A 1 129 ? -2.717 5.958 -4.562 1.00 96.69 129 ALA A N 1
ATOM 963 C CA . ALA A 1 129 ? -3.968 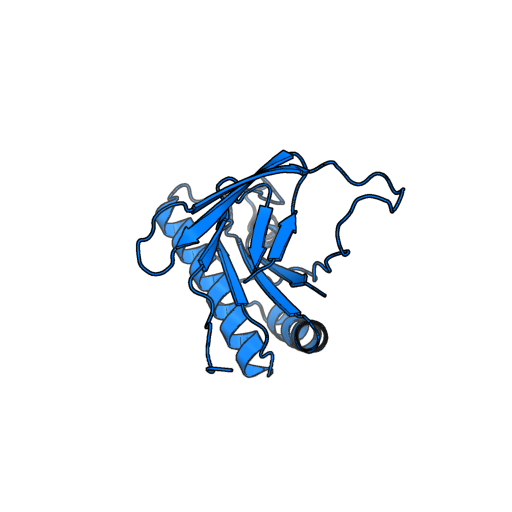6.574 -5.000 1.00 96.69 129 ALA A CA 1
ATOM 964 C C . ALA A 1 129 ? -4.458 6.038 -6.355 1.00 96.69 129 ALA A C 1
ATOM 966 O O . ALA A 1 129 ? -5.633 5.715 -6.473 1.00 96.69 129 ALA A O 1
ATOM 967 N N . VAL A 1 130 ? -3.577 5.883 -7.351 1.00 97.06 130 VAL A N 1
ATOM 968 C CA . VAL A 1 130 ? -3.931 5.270 -8.645 1.00 97.06 130 VAL A CA 1
ATOM 969 C C . VAL A 1 130 ? -4.444 3.851 -8.428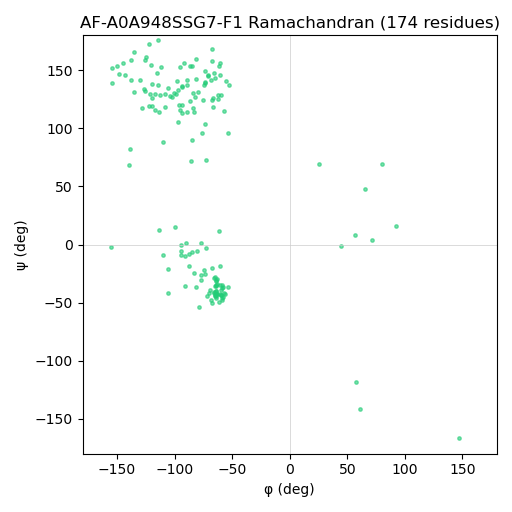 1.00 97.06 130 VAL A C 1
ATOM 971 O O . VAL A 1 130 ? -5.525 3.518 -8.889 1.00 97.06 130 VAL A O 1
ATOM 974 N N . THR A 1 131 ? -3.735 3.045 -7.635 1.00 97.19 131 THR A N 1
ATOM 975 C CA . THR A 1 131 ? -4.177 1.675 -7.316 1.00 97.19 131 THR A CA 1
ATOM 976 C C . THR A 1 131 ? -5.569 1.662 -6.677 1.00 97.19 131 THR A C 1
ATOM 978 O O . THR A 1 131 ? -6.403 0.835 -7.029 1.00 97.19 131 THR A O 1
ATOM 981 N N . MET A 1 132 ? -5.842 2.592 -5.757 1.00 96.88 132 MET A N 1
ATOM 982 C CA . MET A 1 132 ? -7.159 2.737 -5.137 1.00 96.88 132 MET A CA 1
ATOM 983 C C . MET A 1 132 ? -8.244 3.062 -6.164 1.00 96.88 132 MET A C 1
ATOM 985 O O . MET A 1 132 ? -9.283 2.411 -6.158 1.00 96.88 132 MET A O 1
ATOM 989 N N . VAL A 1 133 ? -8.005 4.050 -7.031 1.00 96.31 133 VAL A N 1
ATOM 990 C CA . VAL A 1 133 ? -8.962 4.475 -8.064 1.00 96.31 133 VAL A CA 1
ATOM 991 C C . VAL A 1 133 ? -9.287 3.321 -9.006 1.00 96.31 133 VAL A C 1
ATOM 993 O O . VAL A 1 133 ? -10.456 3.073 -9.281 1.00 96.31 133 VAL A O 1
ATOM 996 N N . GLU A 1 134 ? -8.280 2.565 -9.433 1.00 95.62 134 GLU A N 1
ATOM 997 C CA . GLU A 1 134 ? -8.467 1.405 -10.306 1.00 95.62 134 GLU A CA 1
ATOM 998 C C . GLU A 1 134 ? -9.246 0.272 -9.609 1.00 95.62 134 GLU A C 1
ATOM 1000 O O . GLU A 1 134 ? -10.162 -0.314 -10.186 1.00 95.62 134 GLU A O 1
ATOM 1005 N N . LEU A 1 135 ? -8.965 -0.009 -8.329 1.00 96.50 135 LEU A N 1
ATOM 1006 C CA . LEU A 1 135 ? -9.746 -0.978 -7.546 1.00 96.50 135 LEU A CA 1
ATOM 1007 C C . LEU A 1 135 ? -11.204 -0.524 -7.362 1.00 96.50 135 LEU A C 1
ATOM 1009 O O . LEU A 1 135 ? -12.127 -1.337 -7.456 1.00 96.50 135 LEU A O 1
ATOM 1013 N N . GLN A 1 136 ? -11.426 0.769 -7.121 1.00 96.12 136 GLN A N 1
ATOM 1014 C CA . GLN A 1 136 ? -12.763 1.357 -7.030 1.00 96.12 136 GLN A CA 1
ATOM 1015 C C . GLN A 1 136 ? -13.509 1.254 -8.364 1.00 96.12 136 GLN A C 1
ATOM 1017 O O . GLN A 1 136 ? -14.670 0.843 -8.376 1.00 96.12 136 GLN A O 1
ATOM 1022 N N . ALA A 1 137 ? -12.839 1.546 -9.483 1.00 94.88 137 ALA A N 1
ATOM 1023 C CA . ALA A 1 137 ? -13.387 1.386 -10.828 1.00 94.88 137 ALA A CA 1
ATOM 1024 C C . ALA A 1 137 ? -13.757 -0.079 -11.125 1.00 94.88 137 ALA A C 1
ATOM 1026 O O . ALA A 1 137 ? -14.786 -0.348 -11.741 1.00 94.88 137 ALA A O 1
ATOM 1027 N N . ALA A 1 138 ? -12.990 -1.037 -10.595 1.00 94.69 138 ALA A N 1
ATOM 1028 C CA . ALA A 1 138 ? -13.294 -2.468 -10.660 1.00 94.69 138 ALA A CA 1
ATOM 1029 C C . ALA A 1 138 ? -14.394 -2.934 -9.671 1.00 94.69 138 ALA A C 1
ATOM 1031 O O . ALA A 1 138 ? -14.747 -4.123 -9.622 1.00 94.69 138 ALA A O 1
ATOM 1032 N N . GLY A 1 139 ? -14.967 -2.013 -8.889 1.00 94.50 139 GLY A N 1
ATOM 1033 C CA . GLY A 1 139 ? -16.120 -2.239 -8.017 1.00 94.50 139 GLY A CA 1
ATOM 1034 C C . GLY A 1 139 ? -15.789 -2.632 -6.575 1.00 94.50 139 GLY A C 1
ATOM 1035 O O . GLY A 1 139 ? -16.668 -3.141 -5.877 1.00 94.50 139 GLY A O 1
ATOM 1036 N N . VAL A 1 140 ? -14.553 -2.432 -6.112 1.00 96.06 140 VAL A N 1
ATOM 1037 C CA . VAL A 1 140 ? -14.181 -2.632 -4.703 1.00 96.06 140 VAL A CA 1
ATOM 1038 C C . VAL A 1 140 ? -14.717 -1.466 -3.864 1.00 96.06 140 VAL A C 1
ATOM 1040 O O . VAL A 1 140 ? -14.421 -0.305 -4.139 1.00 96.06 140 VAL A O 1
ATOM 1043 N N . LYS A 1 141 ? -15.511 -1.772 -2.830 1.00 89.38 141 LYS A N 1
ATOM 1044 C CA . LYS A 1 141 ? -16.217 -0.771 -2.000 1.00 89.38 141 LYS A CA 1
ATOM 1045 C C . LYS A 1 141 ? -15.682 -0.629 -0.572 1.00 89.38 141 LYS A C 1
ATOM 1047 O O . LYS A 1 141 ? -16.146 0.246 0.154 1.00 89.38 141 LYS A O 1
ATOM 1052 N N . GLY A 1 142 ? -14.776 -1.512 -0.151 1.00 79.38 142 GLY A N 1
ATOM 1053 C CA . GLY A 1 142 ? -14.262 -1.536 1.218 1.00 79.38 142 GLY A CA 1
ATOM 1054 C C . GLY A 1 142 ? -13.549 -0.231 1.596 1.00 79.38 142 GLY A C 1
ATOM 1055 O O . GLY A 1 142 ? -13.080 0.491 0.716 1.00 79.38 142 GLY A O 1
ATOM 1056 N N . PRO A 1 143 ? -13.448 0.104 2.893 1.00 91.38 143 PRO A N 1
ATOM 1057 C CA . PRO A 1 143 ? -12.663 1.248 3.326 1.00 91.38 143 PRO A CA 1
ATOM 1058 C C . PRO A 1 143 ? -11.203 1.071 2.897 1.00 91.38 143 PRO A C 1
ATOM 1060 O O . PRO A 1 143 ? -10.575 0.046 3.174 1.00 91.38 143 PRO A O 1
ATOM 1063 N N . PHE A 1 144 ? -10.664 2.094 2.237 1.00 93.56 144 PHE A N 1
ATOM 1064 C CA . PHE A 1 144 ? -9.280 2.125 1.779 1.00 93.56 144 PHE A CA 1
ATOM 1065 C C . PHE A 1 144 ? -8.405 2.898 2.760 1.00 93.56 144 PHE A C 1
ATOM 1067 O O . PHE A 1 144 ? -8.801 3.931 3.300 1.00 93.56 144 PHE A O 1
ATOM 1074 N N . SER A 1 145 ? -7.188 2.416 2.985 1.00 93.06 145 SER A N 1
ATOM 1075 C CA . SER A 1 145 ? -6.159 3.131 3.739 1.00 93.06 145 SER A CA 1
ATOM 1076 C C . SER A 1 145 ? -4.878 3.186 2.925 1.00 93.06 145 SER A C 1
ATOM 1078 O O . SER A 1 145 ? -4.300 2.154 2.593 1.00 93.06 145 SER A O 1
ATOM 1080 N N . LEU A 1 146 ? -4.458 4.403 2.581 1.00 93.94 146 LEU A N 1
ATOM 1081 C CA . LEU A 1 146 ? -3.270 4.648 1.771 1.00 93.94 146 LEU A CA 1
ATOM 1082 C C . LEU A 1 146 ? -2.084 4.968 2.672 1.00 93.94 146 LEU A C 1
ATOM 1084 O O . LEU A 1 146 ? -2.187 5.817 3.556 1.00 93.94 146 LEU A O 1
ATOM 1088 N N . H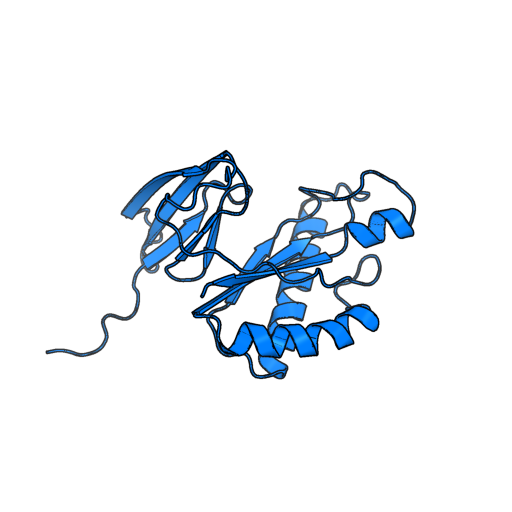IS A 1 147 ? -0.953 4.328 2.401 1.00 91.19 147 HIS A N 1
ATOM 1089 C CA . HIS A 1 147 ? 0.291 4.536 3.132 1.00 91.19 147 HIS A CA 1
ATOM 1090 C C . HIS A 1 147 ? 1.444 4.779 2.167 1.00 91.19 147 HIS A C 1
ATOM 1092 O O . HIS A 1 147 ? 1.542 4.148 1.111 1.00 91.19 147 HIS A O 1
ATOM 1098 N N . MET A 1 148 ? 2.338 5.692 2.540 1.00 90.00 148 MET A N 1
ATOM 1099 C CA . MET A 1 148 ? 3.536 5.993 1.764 1.00 90.00 148 MET A CA 1
ATOM 1100 C C . MET A 1 148 ? 4.717 5.220 2.348 1.00 90.00 148 MET A C 1
ATOM 1102 O O . MET A 1 148 ? 5.234 5.575 3.404 1.00 90.00 148 MET A O 1
ATOM 1106 N N . GLY A 1 149 ? 5.144 4.165 1.657 1.00 83.19 149 GLY A N 1
ATOM 1107 C CA . GLY A 1 149 ? 6.401 3.481 1.955 1.00 83.19 149 GLY A CA 1
ATOM 1108 C C . GLY A 1 149 ? 7.621 4.249 1.438 1.00 83.19 149 GLY A C 1
ATOM 1109 O O . GLY A 1 149 ? 8.701 4.133 2.006 1.00 83.19 149 GLY A O 1
ATOM 1110 N N . GLY A 1 150 ? 7.454 5.059 0.385 1.00 81.62 150 GLY A N 1
ATOM 1111 C CA . GLY A 1 150 ? 8.554 5.815 -0.219 1.00 81.62 150 GLY A CA 1
ATOM 1112 C C . GLY A 1 150 ? 9.651 4.891 -0.756 1.00 81.62 150 GLY A C 1
ATOM 1113 O O . GLY A 1 150 ? 9.357 3.823 -1.299 1.00 81.62 150 GLY A O 1
ATOM 1114 N N . ALA A 1 151 ? 10.910 5.301 -0.591 1.00 80.25 151 ALA A N 1
ATOM 1115 C CA . ALA A 1 151 ? 12.079 4.479 -0.915 1.00 80.25 151 ALA A CA 1
ATOM 1116 C C . ALA A 1 151 ? 12.474 3.527 0.229 1.00 80.25 151 ALA A C 1
ATOM 1118 O O . ALA A 1 151 ? 13.368 2.697 0.059 1.00 80.25 151 ALA A O 1
ATOM 1119 N N . ASP A 1 152 ? 11.820 3.635 1.390 1.00 78.06 152 ASP A N 1
ATOM 1120 C CA . ASP A 1 152 ? 12.115 2.783 2.532 1.00 78.06 152 ASP A CA 1
ATOM 1121 C C . ASP A 1 152 ? 11.676 1.347 2.218 1.00 78.06 152 ASP A C 1
ATOM 1123 O O . ASP A 1 152 ? 10.592 1.105 1.679 1.00 78.06 152 ASP A O 1
ATOM 1127 N N . ASN A 1 153 ? 12.463 0.360 2.653 1.00 78.44 153 ASN A N 1
ATOM 1128 C CA . ASN A 1 153 ? 12.191 -1.067 2.409 1.00 78.44 153 ASN A CA 1
ATOM 1129 C C . ASN A 1 153 ? 12.261 -1.429 0.917 1.00 78.44 153 ASN A C 1
ATOM 1131 O O . ASN A 1 153 ? 11.373 -2.096 0.361 1.00 78.44 153 ASN A O 1
ATOM 1135 N N . ALA A 1 154 ? 13.335 -0.961 0.280 1.00 84.56 154 ALA A N 1
ATOM 1136 C CA . ALA A 1 154 ? 13.760 -1.453 -1.015 1.00 84.56 154 ALA A CA 1
ATOM 1137 C C . ALA A 1 154 ? 13.893 -2.985 -0.976 1.00 84.56 154 ALA A C 1
ATOM 1139 O O . ALA A 1 154 ? 14.368 -3.569 -0.005 1.00 84.56 154 ALA A O 1
ATOM 1140 N N . VAL A 1 155 ? 13.405 -3.626 -2.033 1.00 88.25 155 VAL A N 1
ATOM 1141 C CA . VAL A 1 155 ? 13.551 -5.069 -2.274 1.00 88.25 155 VAL A CA 1
ATOM 1142 C C . VAL A 1 155 ? 14.901 -5.356 -2.926 1.00 88.25 155 VAL A C 1
ATOM 1144 O O . VAL A 1 155 ? 15.421 -6.460 -2.805 1.00 88.25 155 VAL A O 1
ATOM 1147 N N . SER A 1 156 ? 15.467 -4.365 -3.614 1.00 90.00 156 SER A N 1
ATOM 1148 C CA . SER A 1 156 ? 16.790 -4.430 -4.218 1.00 90.00 156 SER A CA 1
ATOM 1149 C C . SER A 1 156 ? 17.567 -3.138 -3.997 1.00 90.00 156 SER A C 1
ATOM 1151 O O . SER A 1 156 ? 17.022 -2.042 -4.127 1.00 90.00 156 SER A O 1
ATOM 1153 N N . ASP A 1 157 ? 18.863 -3.269 -3.745 1.00 88.38 157 ASP A N 1
ATOM 1154 C CA . ASP A 1 157 ? 19.803 -2.147 -3.672 1.00 88.38 157 ASP A CA 1
ATOM 1155 C C . ASP A 1 157 ? 20.517 -1.895 -5.012 1.00 88.38 157 ASP A C 1
ATOM 1157 O O . ASP A 1 157 ? 21.335 -0.986 -5.136 1.00 88.38 157 ASP A O 1
ATOM 1161 N N . GLY A 1 158 ? 20.211 -2.693 -6.042 1.00 87.69 158 GLY A N 1
ATOM 1162 C CA . GLY A 1 158 ? 20.842 -2.586 -7.353 1.00 87.69 158 GLY A CA 1
ATOM 1163 C C . GLY A 1 158 ? 20.417 -1.335 -8.123 1.00 87.69 158 GLY A C 1
ATOM 1164 O O . GLY A 1 158 ? 19.269 -0.904 -8.070 1.00 87.69 158 GLY A O 1
ATOM 1165 N N . THR A 1 159 ? 21.334 -0.765 -8.903 1.00 88.69 159 THR A N 1
ATOM 1166 C CA . THR A 1 159 ? 21.128 0.517 -9.602 1.00 88.69 159 THR A CA 1
ATOM 1167 C C . THR A 1 159 ? 20.557 0.389 -11.014 1.00 88.69 159 THR A C 1
ATOM 1169 O O . THR A 1 159 ? 20.157 1.389 -11.611 1.00 88.69 159 THR A O 1
ATOM 1172 N N . SER A 1 160 ? 20.493 -0.825 -11.567 1.00 89.75 160 SER A N 1
ATOM 1173 C CA . SER A 1 160 ? 19.966 -1.048 -12.915 1.00 89.75 160 SER A CA 1
ATOM 1174 C C . SER A 1 160 ? 18.462 -0.772 -12.986 1.00 89.75 160 SER A C 1
ATOM 1176 O O . SER A 1 160 ? 17.746 -0.864 -11.988 1.00 89.75 160 SER A O 1
ATOM 1178 N N . VAL A 1 161 ? 17.947 -0.486 -14.185 1.00 86.50 161 VAL A N 1
ATOM 1179 C CA . VAL A 1 161 ? 16.502 -0.275 -14.391 1.00 86.50 161 VAL A CA 1
ATOM 1180 C C . VAL A 1 161 ? 15.689 -1.481 -13.911 1.00 86.50 161 VAL A C 1
ATOM 1182 O O . VAL A 1 161 ? 14.686 -1.303 -13.226 1.00 86.50 161 VAL A O 1
ATOM 1185 N N . ALA A 1 162 ? 16.151 -2.699 -14.204 1.00 88.12 162 ALA A N 1
ATOM 1186 C CA . ALA A 1 162 ? 15.478 -3.930 -13.799 1.00 88.12 162 ALA A CA 1
ATOM 1187 C C . ALA A 1 162 ? 15.422 -4.097 -12.272 1.00 88.12 162 ALA A C 1
ATOM 1189 O O . ALA A 1 162 ? 14.393 -4.497 -11.732 1.00 88.12 162 ALA A O 1
ATOM 1190 N N . GLU A 1 163 ? 16.498 -3.751 -11.564 1.00 90.75 163 GLU A N 1
ATOM 1191 C CA . GLU A 1 163 ? 16.526 -3.793 -10.099 1.00 90.75 163 GLU A CA 1
ATOM 1192 C C . GLU A 1 163 ? 15.637 -2.705 -9.488 1.00 90.75 163 GLU A C 1
ATOM 1194 O O . GLU A 1 163 ? 14.851 -2.971 -8.578 1.00 90.75 163 GLU A O 1
ATOM 1199 N N . GLN A 1 164 ? 15.665 -1.498 -10.054 1.00 90.31 164 GLN A N 1
ATOM 1200 C CA . GLN A 1 164 ? 14.789 -0.408 -9.628 1.00 90.31 164 GLN A CA 1
ATOM 1201 C C . GLN A 1 164 ? 13.311 -0.709 -9.845 1.00 90.31 164 GLN A C 1
ATOM 1203 O O . GLN A 1 164 ? 12.466 -0.294 -9.051 1.00 90.31 164 GLN A O 1
ATOM 1208 N N . ASP A 1 165 ? 12.981 -1.442 -10.898 1.00 89.06 165 ASP A N 1
ATOM 1209 C CA . ASP A 1 165 ? 11.610 -1.830 -11.186 1.00 89.06 165 ASP A CA 1
ATOM 1210 C C . ASP A 1 165 ? 11.035 -2.778 -10.130 1.00 89.06 165 ASP A C 1
ATOM 1212 O O . ASP A 1 165 ? 9.846 -2.677 -9.838 1.00 89.06 165 ASP A O 1
ATOM 1216 N N . LYS A 1 166 ? 11.864 -3.594 -9.461 1.00 91.31 166 LYS A N 1
ATOM 1217 C CA . LYS A 1 166 ? 11.430 -4.404 -8.305 1.00 91.31 166 LYS A CA 1
ATOM 1218 C 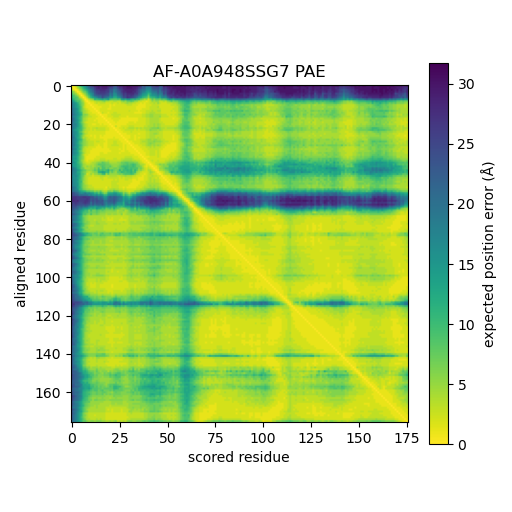C . LYS A 1 166 ? 10.997 -3.537 -7.121 1.00 91.31 166 LYS A C 1
ATOM 1220 O O . LYS A 1 166 ? 10.118 -3.926 -6.355 1.00 91.31 166 LYS A O 1
ATOM 1225 N N . ASN A 1 167 ? 11.589 -2.351 -6.973 1.00 91.75 167 ASN A N 1
ATOM 1226 C CA . ASN A 1 167 ? 11.270 -1.422 -5.889 1.00 91.75 167 ASN A CA 1
ATOM 1227 C C . ASN A 1 167 ? 10.010 -0.599 -6.180 1.00 91.75 167 ASN A C 1
ATOM 1229 O O . ASN A 1 167 ? 9.217 -0.352 -5.270 1.00 91.75 167 ASN A O 1
ATOM 1233 N N . ARG A 1 168 ? 9.803 -0.215 -7.448 1.00 93.94 168 ARG A N 1
ATOM 1234 C CA . ARG A 1 168 ? 8.712 0.650 -7.929 1.00 93.94 168 ARG A CA 1
ATOM 1235 C C . ARG A 1 168 ? 7.363 -0.069 -7.933 1.00 93.94 168 ARG A C 1
ATOM 1237 O O . ARG A 1 168 ? 6.824 -0.391 -8.993 1.00 93.94 168 ARG A O 1
ATOM 1244 N N . ARG A 1 169 ? 6.817 -0.290 -6.743 1.00 95.12 169 ARG A N 1
ATOM 1245 C CA . ARG A 1 169 ? 5.642 -1.134 -6.553 1.00 95.12 169 ARG A CA 1
ATOM 1246 C C . ARG A 1 169 ? 4.597 -0.529 -5.629 1.00 95.12 169 ARG A C 1
ATOM 1248 O O . ARG A 1 169 ? 4.886 0.376 -4.854 1.00 95.12 169 ARG A O 1
ATOM 1255 N N . THR A 1 170 ? 3.413 -1.111 -5.662 1.00 96.38 170 THR A N 1
ATOM 1256 C CA . THR A 1 170 ? 2.395 -0.995 -4.628 1.00 96.38 170 THR A CA 1
ATOM 1257 C C . THR A 1 170 ? 2.109 -2.390 -4.092 1.00 96.38 170 THR A C 1
ATOM 1259 O O . THR A 1 170 ? 2.023 -3.343 -4.864 1.00 96.38 170 THR A O 1
ATOM 1262 N N . ILE A 1 171 ? 1.964 -2.502 -2.775 1.00 94.56 171 ILE A N 1
ATOM 1263 C CA . ILE A 1 171 ? 1.491 -3.716 -2.106 1.00 94.56 171 ILE A CA 1
ATOM 1264 C C . ILE A 1 171 ? 0.058 -3.473 -1.637 1.00 94.56 171 ILE A C 1
ATOM 1266 O O . ILE A 1 171 ? -0.235 -2.418 -1.069 1.00 94.56 171 ILE A O 1
ATOM 1270 N N . ILE A 1 172 ? -0.815 -4.452 -1.871 1.00 95.44 172 ILE A N 1
ATOM 1271 C CA . ILE A 1 172 ? -2.196 -4.456 -1.391 1.00 95.44 172 ILE A CA 1
ATOM 1272 C C . ILE A 1 172 ? -2.303 -5.505 -0.288 1.00 95.44 172 ILE A C 1
ATOM 1274 O O . ILE A 1 172 ? -1.881 -6.646 -0.468 1.00 95.44 172 ILE A O 1
ATOM 1278 N N . ILE A 1 173 ? -2.861 -5.108 0.851 1.00 94.56 173 ILE A N 1
ATOM 1279 C CA . ILE A 1 173 ? -3.121 -5.988 1.986 1.00 94.56 173 ILE A CA 1
ATOM 1280 C C . ILE A 1 173 ? -4.623 -5.991 2.244 1.00 94.56 173 ILE A C 1
ATOM 1282 O O . ILE A 1 173 ? -5.230 -4.929 2.416 1.00 94.56 173 ILE A O 1
ATOM 1286 N N . LEU A 1 174 ? -5.210 -7.180 2.283 1.00 93.50 174 LEU A N 1
ATOM 1287 C CA . LEU A 1 174 ? -6.621 -7.384 2.560 1.00 93.50 174 LEU A CA 1
ATOM 1288 C C . LEU A 1 174 ? -6.806 -7.771 4.025 1.00 93.50 174 LEU A C 1
ATOM 1290 O O . LEU A 1 174 ? -6.151 -8.681 4.542 1.00 93.50 174 LEU A O 1
ATOM 1294 N N . VAL A 1 175 ? -7.712 -7.058 4.687 1.00 91.19 175 VAL A N 1
ATOM 1295 C CA . VAL A 1 175 ? -8.188 -7.406 6.025 1.00 91.19 175 VAL A CA 1
ATOM 1296 C C . VAL A 1 175 ? -9.461 -8.243 5.865 1.00 91.19 175 VAL A C 1
ATOM 1298 O O . VAL A 1 175 ? -10.413 -7.729 5.266 1.00 91.19 175 VAL A O 1
ATOM 1301 N N . PRO A 1 176 ? -9.493 -9.494 6.359 1.00 86.69 176 PRO A N 1
ATOM 1302 C CA . PRO A 1 176 ? -10.669 -10.358 6.278 1.00 86.69 176 PRO A CA 1
ATOM 1303 C C . PRO A 1 176 ? -11.793 -9.892 7.205 1.00 86.69 176 PRO A C 1
ATOM 1305 O O . PRO A 1 176 ? -11.501 -9.306 8.278 1.00 86.69 176 PRO A O 1
#

Secondary structure (DSSP, 8-state):
--------EEEEES-TTTEEEETTEEEE-SSEEEEEEEEETTT--EEEEEEEEEPP--S---SS-PPPEEPPPEEB-TTSSPBPHHHHHHHHHHHHHHTT-SEEEEEEE--SS---HHHHHHHHHHHHHHHHHHHHHTT--SPEEEEEEETTT-S----SHHHHHHHSEEEEEEE-

Solvent-accessible surface area (backbone atoms only — not comparable to full-atom values): 9748 Å² total; per-residue (Å²): 137,85,85,82,90,73,74,62,57,42,55,44,49,76,25,69,84,18,22,42,45,34,70,97,43,76,44,79,77,36,59,42,66,30,35,33,30,41,24,32,70,84,78,68,43,76,76,43,82,46,76,48,76,40,69,72,88,61,95,71,91,76,77,99,65,80,80,67,47,74,52,81,69,36,36,37,44,88,99,51,58,48,65,32,73,71,29,56,59,49,46,60,57,50,26,62,62,42,54,74,20,66,20,38,34,29,36,2,28,25,44,72,87,68,85,55,63,67,63,32,34,51,48,2,41,44,33,20,50,46,53,49,53,53,31,41,73,66,64,31,77,46,57,74,25,79,40,62,45,13,45,59,86,57,79,47,91,51,86,49,71,75,35,30,46,67,21,18,26,30,42,43,36,35,36,108

Foldseek 3Di:
DDDDPPDQWAKDWPCVVQWDGFGPDIGGDDFDKTWIFTAGPVPRDGPDIDIDGRDDDDPPPDDDDDDKDKDDWWFADALALHTDPVSLVSLLVVLVVLQPFQTKEKFFEAFQPDPPQVSQQVRSQSNSVVSVVSSVVSPRDHRYHYHYCGHPPQPAPDDDPVSRRSGRTMMMMGHD